Protein AF-A0A939B809-F1 (afdb_monomer_lite)

Secondary structure (DSSP, 8-state):
--TTHHHHHHHTS---HHHHHHHHHHHHT-HHHHHHHHHT--EEEEEEHHHHHHTT----TT-HHHHHHHHHHHHHTTEEEEEEPP-

Radius of gyration: 12.56 Å; chains: 1; bounding box: 33×20×36 Å

Sequence (87 aa):
MIHEDWKVKLEGMKIRSNIKSEIITLAGSDDKMQQAIVQGKEFRKEVTFDFLDWLGIKRAKHERRKYEPLINTLGMIGITLVIVSEF

pLDDT: mean 84.54, std 10.07, range [44.34, 93.38]

Organism: NCBI:txid1841864

Structure (mmCIF, N/CA/C/O backbone):
data_AF-A0A939B809-F1
#
_entry.id   AF-A0A939B809-F1
#
loop_
_atom_site.group_PDB
_atom_site.id
_atom_site.type_symbol
_atom_site.label_atom_id
_atom_site.label_alt_id
_atom_site.label_comp_id
_atom_site.label_asym_id
_atom_site.label_entity_id
_atom_site.label_seq_id
_atom_site.pdbx_PDB_ins_code
_atom_site.Cartn_x
_atom_site.Cartn_y
_atom_site.Cartn_z
_atom_site.occupancy
_atom_site.B_iso_or_equiv
_atom_site.auth_seq_id
_atom_site.auth_comp_id
_atom_site.auth_asym_id
_atom_site.auth_atom_id
_atom_site.pdbx_PDB_model_num
ATOM 1 N N . MET A 1 1 ? -19.867 9.327 6.657 1.00 44.34 1 MET A N 1
ATOM 2 C CA . MET A 1 1 ? -18.582 9.903 6.213 1.00 44.34 1 MET A CA 1
ATOM 3 C C . MET A 1 1 ? -17.513 8.869 6.549 1.00 44.34 1 MET A C 1
ATOM 5 O O . MET A 1 1 ? -17.175 8.748 7.708 1.00 44.34 1 MET A O 1
ATOM 9 N N . ILE A 1 2 ? -17.123 8.025 5.585 1.00 53.34 2 ILE A N 1
ATOM 10 C CA . ILE A 1 2 ? -16.240 6.844 5.787 1.00 53.34 2 ILE A CA 1
ATOM 11 C C . ILE A 1 2 ? -14.811 7.132 5.260 1.00 53.34 2 ILE A C 1
ATOM 13 O O . ILE A 1 2 ? -13.903 6.314 5.366 1.00 53.34 2 ILE A O 1
ATOM 17 N N . HIS A 1 3 ? -14.589 8.322 4.688 1.00 55.12 3 HIS A N 1
ATOM 18 C CA . HIS A 1 3 ? -13.411 8.620 3.868 1.00 55.12 3 HIS A CA 1
ATOM 19 C C . HIS A 1 3 ? -12.075 8.719 4.631 1.00 55.12 3 HIS A C 1
ATOM 21 O O . HIS A 1 3 ? -11.032 8.690 3.980 1.00 55.12 3 HIS A O 1
ATOM 27 N N . GLU A 1 4 ? -12.066 8.782 5.969 1.00 66.00 4 GLU A N 1
ATOM 28 C CA . GLU A 1 4 ? -10.826 8.955 6.756 1.00 66.00 4 GLU A CA 1
ATOM 29 C C . GLU A 1 4 ? -10.558 7.873 7.813 1.00 66.00 4 GLU A C 1
ATOM 31 O O . GLU A 1 4 ? -9.424 7.766 8.286 1.00 66.00 4 GLU A O 1
ATOM 36 N N . ASP A 1 5 ? -11.524 7.001 8.120 1.00 80.69 5 ASP A N 1
ATOM 37 C CA . ASP A 1 5 ? -11.370 5.967 9.160 1.00 80.69 5 ASP A CA 1
ATOM 38 C C . ASP A 1 5 ? -10.210 5.009 8.858 1.00 80.69 5 ASP A C 1
ATOM 40 O O . ASP A 1 5 ? -9.469 4.582 9.746 1.00 80.69 5 ASP A O 1
ATOM 44 N N . TRP A 1 6 ? -10.001 4.700 7.577 1.00 86.62 6 TRP A N 1
ATOM 45 C CA . TRP A 1 6 ? -8.912 3.830 7.144 1.00 86.62 6 TRP A CA 1
ATOM 46 C C . TRP A 1 6 ? -7.535 4.488 7.303 1.00 86.62 6 TRP A C 1
ATOM 48 O O . TRP A 1 6 ? -6.578 3.801 7.665 1.00 86.62 6 TRP A O 1
ATOM 58 N N . LYS A 1 7 ? -7.424 5.810 7.095 1.00 87.75 7 LYS A N 1
ATOM 59 C CA . LYS A 1 7 ? -6.172 6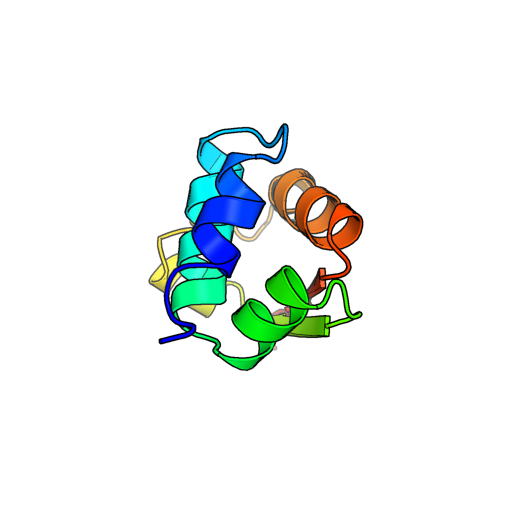.557 7.301 1.00 87.75 7 LYS A CA 1
ATOM 60 C C . LYS A 1 7 ? -5.815 6.614 8.778 1.00 87.75 7 LYS A C 1
ATOM 62 O O . LYS A 1 7 ? -4.674 6.336 9.128 1.00 87.75 7 LYS A O 1
ATOM 67 N N . VAL A 1 8 ? -6.790 6.891 9.646 1.00 87.56 8 VAL A N 1
ATOM 68 C CA . VAL A 1 8 ? -6.592 6.886 11.106 1.00 87.56 8 VAL A CA 1
ATOM 69 C C . VAL A 1 8 ? -6.142 5.503 11.584 1.00 87.56 8 VAL A C 1
ATOM 71 O O . VAL A 1 8 ? -5.207 5.389 12.379 1.00 87.56 8 VAL A O 1
ATOM 74 N N . LYS A 1 9 ? -6.742 4.435 11.042 1.00 87.56 9 LYS A N 1
ATOM 75 C CA . LYS A 1 9 ? -6.349 3.056 11.354 1.00 87.56 9 LYS A CA 1
ATOM 76 C C . LYS A 1 9 ? -4.913 2.749 10.917 1.00 87.56 9 LYS A C 1
ATOM 78 O O . LYS A 1 9 ? -4.178 2.134 11.684 1.00 87.56 9 LYS A O 1
ATOM 83 N N . LEU A 1 10 ? -4.494 3.207 9.734 1.00 87.56 10 LEU A N 1
ATOM 84 C CA . LEU A 1 10 ? -3.100 3.101 9.284 1.00 87.56 10 LEU A CA 1
ATOM 85 C C . LEU A 1 10 ? -2.144 3.939 10.138 1.00 87.56 10 LEU A C 1
ATOM 87 O O . LEU A 1 10 ? -1.017 3.508 10.387 1.00 87.56 10 LEU A O 1
ATOM 91 N N . GLU A 1 11 ? -2.564 5.119 10.601 1.00 86.25 11 GLU A N 1
ATOM 92 C CA . GLU A 1 11 ? -1.725 5.962 11.450 1.00 86.25 11 GLU A CA 1
ATOM 93 C C . GLU A 1 11 ? -1.403 5.295 12.788 1.00 86.25 11 GLU A C 1
ATOM 95 O O . GLU A 1 11 ? -0.243 5.304 13.204 1.00 86.25 11 GLU A O 1
ATOM 100 N N . GLY A 1 12 ? -2.385 4.612 13.385 1.00 87.19 12 GLY A N 1
ATOM 101 C CA . GLY A 1 12 ? -2.204 3.824 14.606 1.00 87.19 12 GLY A CA 1
ATOM 102 C C . GLY A 1 12 ? -1.341 2.564 14.447 1.00 87.19 12 GLY A C 1
ATOM 103 O O . GLY A 1 12 ? -0.950 1.963 15.448 1.00 87.19 12 GLY A O 1
ATOM 104 N N . MET A 1 13 ? -1.016 2.145 13.220 1.00 87.88 13 MET A N 1
ATOM 105 C CA . MET A 1 13 ? -0.167 0.978 12.973 1.00 87.88 13 MET A CA 1
ATOM 106 C C . MET A 1 13 ? 1.322 1.338 13.001 1.00 87.88 13 MET A C 1
ATOM 108 O O . MET A 1 13 ? 1.759 2.367 12.481 1.00 87.88 13 MET A O 1
ATOM 112 N N . LYS A 1 14 ? 2.141 0.425 13.540 1.00 88.31 14 LYS A N 1
ATOM 113 C CA . LYS A 1 14 ? 3.607 0.555 13.610 1.00 88.31 14 LYS A CA 1
ATOM 114 C C . LYS A 1 14 ? 4.276 0.238 12.261 1.00 88.31 14 LYS A C 1
ATOM 116 O O . LYS A 1 14 ? 5.082 -0.682 12.152 1.00 88.31 14 LYS A O 1
ATOM 121 N N . ILE A 1 15 ? 3.921 1.000 11.227 1.00 88.94 15 ILE A N 1
ATOM 122 C CA . ILE A 1 15 ? 4.425 0.879 9.851 1.00 88.94 15 ILE A CA 1
ATOM 123 C C . ILE A 1 15 ? 5.432 2.002 9.572 1.00 88.94 15 ILE A C 1
ATOM 125 O O . ILE A 1 15 ? 5.259 3.134 10.027 1.00 88.94 15 ILE A O 1
ATOM 129 N N . ARG A 1 16 ? 6.491 1.706 8.806 1.00 88.19 16 ARG A N 1
ATOM 130 C CA . ARG A 1 16 ? 7.471 2.719 8.371 1.00 88.19 16 ARG A CA 1
ATOM 131 C C . ARG A 1 16 ? 6.789 3.794 7.519 1.00 88.19 16 ARG A C 1
ATOM 133 O O . ARG A 1 16 ? 5.986 3.465 6.652 1.00 88.19 16 ARG A O 1
ATOM 140 N N . SER A 1 17 ? 7.143 5.062 7.721 1.00 87.69 17 SER A N 1
ATOM 141 C CA . SER A 1 17 ? 6.489 6.211 7.070 1.00 87.69 17 SER A CA 1
ATOM 142 C C . SER A 1 17 ? 6.485 6.139 5.538 1.00 87.69 17 SER A C 1
ATOM 144 O O . SER A 1 17 ? 5.474 6.454 4.919 1.00 87.69 17 SER A O 1
ATOM 146 N N . ASN A 1 18 ? 7.571 5.659 4.925 1.00 87.44 18 ASN A N 1
ATOM 147 C CA . ASN A 1 18 ? 7.655 5.474 3.475 1.00 87.44 18 ASN A CA 1
ATOM 148 C C . ASN A 1 18 ? 6.632 4.447 2.961 1.00 87.44 18 ASN A C 1
ATOM 150 O O . ASN A 1 18 ? 5.887 4.738 2.034 1.00 87.44 18 ASN A O 1
ATOM 154 N N . ILE A 1 19 ? 6.543 3.281 3.605 1.00 90.31 19 ILE A N 1
ATOM 155 C CA . ILE A 1 19 ? 5.575 2.238 3.245 1.00 90.31 19 ILE A CA 1
ATOM 156 C C . ILE A 1 19 ? 4.146 2.700 3.548 1.00 90.31 19 ILE A C 1
ATOM 158 O O . ILE A 1 19 ? 3.242 2.447 2.762 1.00 90.31 19 ILE A O 1
ATOM 162 N N . LYS A 1 20 ? 3.934 3.428 4.651 1.00 91.75 20 LYS A N 1
ATOM 163 C CA . LYS A 1 20 ? 2.625 4.001 4.991 1.00 91.75 20 LYS A CA 1
ATOM 164 C C . LYS A 1 20 ? 2.135 4.942 3.884 1.00 91.75 20 LYS A C 1
ATOM 166 O O . LYS A 1 20 ? 0.995 4.809 3.452 1.00 91.75 20 LYS A O 1
ATOM 171 N N . SER A 1 21 ? 3.005 5.822 3.384 1.00 91.06 21 SER A N 1
ATOM 172 C CA . SER A 1 21 ? 2.694 6.715 2.259 1.00 91.06 21 SER A CA 1
ATOM 173 C C . SER A 1 21 ? 2.293 5.937 1.000 1.00 91.06 21 SER A C 1
ATOM 175 O O . SER A 1 21 ? 1.266 6.222 0.394 1.00 91.06 21 SER A O 1
ATOM 177 N N . GLU A 1 22 ? 3.032 4.879 0.656 1.00 91.12 22 GLU A N 1
ATOM 178 C CA . GLU A 1 22 ? 2.712 4.015 -0.490 1.00 91.12 22 GLU A CA 1
ATOM 179 C C . GLU A 1 22 ? 1.351 3.315 -0.345 1.00 91.12 22 GLU A C 1
ATOM 181 O O . GLU A 1 22 ? 0.578 3.259 -1.301 1.00 91.12 22 GLU A O 1
ATOM 186 N N . ILE A 1 23 ? 1.026 2.814 0.852 1.00 90.62 23 ILE A N 1
ATOM 187 C CA . ILE A 1 23 ? -0.279 2.201 1.142 1.00 90.62 23 ILE A CA 1
ATOM 188 C C . ILE A 1 23 ? -1.399 3.238 1.012 1.00 90.62 23 ILE A C 1
ATOM 190 O O . ILE A 1 23 ? -2.450 2.923 0.456 1.00 90.62 23 ILE A O 1
ATOM 194 N N . ILE A 1 24 ? -1.177 4.471 1.484 1.00 90.88 24 ILE A N 1
ATOM 195 C CA . ILE A 1 24 ? -2.136 5.574 1.341 1.00 90.88 24 ILE A CA 1
ATOM 196 C C . ILE A 1 24 ? -2.381 5.887 -0.135 1.00 90.88 24 ILE A C 1
ATOM 198 O O . ILE A 1 24 ? -3.535 6.034 -0.528 1.00 90.88 24 ILE A O 1
ATOM 202 N N . THR A 1 25 ? -1.333 5.940 -0.956 1.00 91.38 25 THR A N 1
ATOM 203 C CA . THR A 1 25 ? -1.465 6.165 -2.399 1.00 91.38 25 THR A CA 1
ATOM 204 C C . THR A 1 25 ? -2.238 5.034 -3.080 1.00 91.38 25 THR A C 1
ATOM 206 O O . THR A 1 25 ? -3.154 5.298 -3.856 1.00 91.38 25 THR A O 1
ATOM 209 N N . LEU A 1 26 ? -1.932 3.773 -2.751 1.00 89.75 26 LEU A N 1
ATOM 210 C CA . LEU A 1 26 ? -2.645 2.613 -3.296 1.00 89.75 26 LEU A CA 1
ATOM 211 C C . LEU A 1 26 ? -4.131 2.624 -2.912 1.00 89.75 26 LEU A C 1
ATOM 213 O O . LEU A 1 26 ? -4.995 2.583 -3.789 1.00 89.75 26 LEU A O 1
ATOM 217 N N . ALA A 1 27 ? -4.434 2.733 -1.617 1.00 89.25 27 ALA A N 1
ATOM 218 C CA . ALA A 1 27 ? -5.803 2.714 -1.108 1.00 89.25 27 ALA A CA 1
ATOM 219 C C . ALA A 1 27 ? -6.596 3.972 -1.498 1.00 89.25 27 ALA A C 1
ATOM 221 O O . ALA A 1 27 ? -7.806 3.904 -1.691 1.00 89.25 27 ALA A O 1
ATOM 222 N N . GLY A 1 28 ? -5.935 5.118 -1.677 1.00 86.50 28 GLY A N 1
ATOM 223 C CA . GLY A 1 28 ? -6.577 6.360 -2.114 1.00 86.50 28 GLY A CA 1
ATOM 224 C C . GLY A 1 28 ? -7.254 6.254 -3.484 1.00 86.50 28 GLY A C 1
ATOM 225 O O . GLY A 1 28 ? -8.196 6.993 -3.745 1.00 86.50 28 GLY A O 1
ATOM 226 N N . SER A 1 29 ? -6.817 5.309 -4.321 1.00 80.56 29 SER A N 1
ATOM 227 C CA . SER A 1 29 ? -7.409 5.017 -5.635 1.00 80.56 29 SER A CA 1
ATOM 228 C C . SER A 1 29 ? -8.355 3.806 -5.647 1.00 80.56 29 SER A C 1
ATOM 230 O O . SER A 1 29 ? -8.875 3.450 -6.703 1.00 80.56 29 SER A O 1
ATOM 232 N N . ASP A 1 30 ? -8.575 3.147 -4.501 1.00 85.25 30 ASP A N 1
ATOM 233 C CA . ASP A 1 30 ? -9.335 1.897 -4.415 1.00 85.25 30 ASP A CA 1
ATOM 234 C C . ASP A 1 30 ? -10.216 1.835 -3.156 1.00 85.25 30 ASP A C 1
ATOM 236 O O . ASP A 1 30 ? -9.781 1.446 -2.069 1.00 85.25 30 ASP A O 1
ATOM 240 N N . ASP A 1 31 ? -11.498 2.164 -3.322 1.00 87.50 31 ASP A N 1
ATOM 241 C CA . ASP A 1 31 ? -12.491 2.146 -2.241 1.00 87.50 31 ASP A CA 1
ATOM 242 C C . ASP A 1 31 ? -12.647 0.761 -1.592 1.00 87.50 31 ASP A C 1
ATOM 244 O O . ASP A 1 31 ? -12.916 0.659 -0.392 1.00 87.50 31 ASP A O 1
ATOM 248 N N . LYS A 1 32 ? -12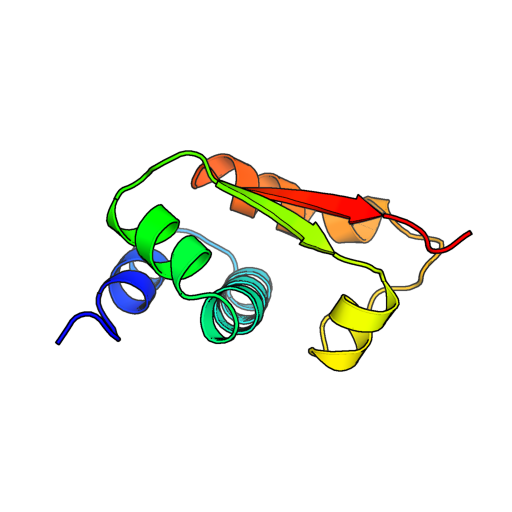.448 -0.331 -2.346 1.00 87.81 32 LYS A N 1
ATOM 249 C CA . LYS A 1 32 ? -12.523 -1.692 -1.789 1.00 87.81 32 LYS A CA 1
ATOM 250 C C . LYS A 1 32 ? -11.330 -1.962 -0.884 1.00 87.81 32 LYS A C 1
ATOM 252 O O . LYS A 1 32 ? -11.496 -2.565 0.176 1.00 87.81 32 LYS A O 1
ATOM 257 N N . MET A 1 33 ? -10.153 -1.470 -1.261 1.00 89.62 33 MET A N 1
ATOM 258 C CA . MET A 1 33 ? -8.962 -1.527 -0.420 1.00 89.62 33 MET A CA 1
ATOM 259 C C . MET A 1 33 ? -9.151 -0.706 0.863 1.00 89.62 33 MET A C 1
ATOM 261 O O . MET A 1 33 ? -8.826 -1.193 1.944 1.00 89.62 33 MET A O 1
ATOM 265 N N . GLN A 1 34 ? -9.744 0.491 0.779 1.00 90.62 34 GLN A N 1
ATOM 266 C CA . GLN A 1 34 ? -10.079 1.293 1.966 1.00 90.62 34 GLN A CA 1
ATOM 267 C C . GLN A 1 34 ? -11.005 0.521 2.911 1.00 90.62 34 GLN A C 1
ATOM 269 O O . GLN A 1 34 ? -10.726 0.405 4.105 1.00 90.62 34 GLN A O 1
ATOM 274 N N . GLN A 1 35 ? -12.079 -0.069 2.378 1.00 88.56 35 GLN A N 1
ATOM 275 C CA . GLN A 1 35 ? -13.002 -0.882 3.170 1.00 88.56 35 GLN A CA 1
ATOM 276 C C . GLN A 1 35 ? -12.326 -2.110 3.783 1.00 88.56 35 GLN A C 1
ATOM 278 O O . GLN A 1 35 ? -12.603 -2.430 4.938 1.00 88.56 35 GLN A O 1
ATOM 283 N N . ALA A 1 36 ? -11.422 -2.769 3.057 1.00 89.12 36 ALA A N 1
ATOM 284 C CA . ALA A 1 36 ? -10.654 -3.898 3.569 1.00 89.12 36 ALA A CA 1
ATOM 285 C C . ALA A 1 36 ? -9.783 -3.498 4.767 1.00 89.12 36 ALA A C 1
ATOM 287 O O . ALA A 1 36 ? -9.796 -4.193 5.781 1.00 89.12 36 ALA A O 1
ATOM 288 N N . ILE A 1 37 ? -9.125 -2.333 4.708 1.00 87.81 37 ILE A N 1
ATOM 289 C CA . ILE A 1 37 ? -8.346 -1.782 5.827 1.00 87.81 37 ILE A CA 1
ATOM 290 C C . ILE A 1 37 ? -9.251 -1.547 7.040 1.00 87.81 37 ILE A C 1
ATOM 292 O O . ILE A 1 37 ? -8.939 -2.022 8.134 1.00 87.81 37 ILE A O 1
ATOM 296 N N . VAL A 1 38 ? -10.391 -0.861 6.871 1.00 87.88 38 VAL A N 1
ATOM 297 C CA . VAL A 1 38 ? -11.328 -0.578 7.979 1.00 87.88 38 VAL A CA 1
ATOM 298 C C . VAL A 1 38 ? -11.865 -1.869 8.587 1.00 87.88 38 VAL A C 1
ATOM 300 O O . VAL A 1 38 ? -11.813 -2.043 9.805 1.00 87.88 38 VAL A O 1
ATOM 303 N N . GLN A 1 39 ? -12.330 -2.793 7.750 1.00 86.19 39 GLN A N 1
ATOM 304 C CA . GLN A 1 39 ? -13.001 -4.020 8.181 1.00 86.19 39 GLN A CA 1
ATOM 305 C C . GLN A 1 39 ? -12.021 -5.124 8.604 1.00 86.19 39 GLN A C 1
ATOM 307 O O . GLN A 1 39 ? -12.447 -6.086 9.233 1.00 86.19 39 GLN A O 1
ATOM 312 N N . GLY A 1 40 ? -10.728 -4.999 8.283 1.00 83.31 40 GLY A N 1
ATOM 313 C CA . GLY A 1 40 ? -9.738 -6.059 8.500 1.00 83.31 40 GLY A CA 1
ATOM 314 C C . GLY A 1 40 ? -10.026 -7.311 7.669 1.00 83.31 40 GLY A C 1
ATOM 315 O O . GLY A 1 40 ? -9.804 -8.420 8.143 1.00 83.31 40 GLY A O 1
ATOM 316 N N . LYS A 1 41 ? -10.591 -7.139 6.468 1.00 85.38 41 LYS A N 1
ATOM 317 C CA . LYS A 1 41 ? -10.926 -8.247 5.565 1.00 85.38 41 LYS A CA 1
ATOM 318 C C . LYS A 1 41 ? -9.797 -8.513 4.589 1.00 85.38 41 LYS A C 1
ATOM 320 O O . LYS A 1 41 ? -9.109 -7.586 4.167 1.00 85.38 41 LYS A O 1
ATOM 325 N N . GLU A 1 42 ? -9.682 -9.772 4.181 1.00 90.75 42 GLU A N 1
ATOM 326 C CA . GLU A 1 42 ? -8.757 -10.148 3.123 1.00 90.75 42 GLU A CA 1
ATOM 327 C C . GLU A 1 42 ? -9.127 -9.460 1.806 1.00 90.75 42 GLU A C 1
ATOM 329 O O . GLU A 1 42 ? -10.271 -9.518 1.348 1.00 90.75 42 GLU A O 1
ATOM 334 N N . PHE A 1 43 ? -8.149 -8.800 1.192 1.00 91.94 43 PHE A N 1
ATOM 335 C CA . PHE A 1 43 ? -8.313 -8.146 -0.098 1.00 91.94 43 PHE A CA 1
ATOM 336 C C . PHE A 1 43 ? -7.125 -8.442 -0.994 1.00 91.94 43 PHE A C 1
ATOM 338 O O . PHE A 1 43 ? -5.975 -8.270 -0.602 1.00 91.94 43 PHE A O 1
ATOM 345 N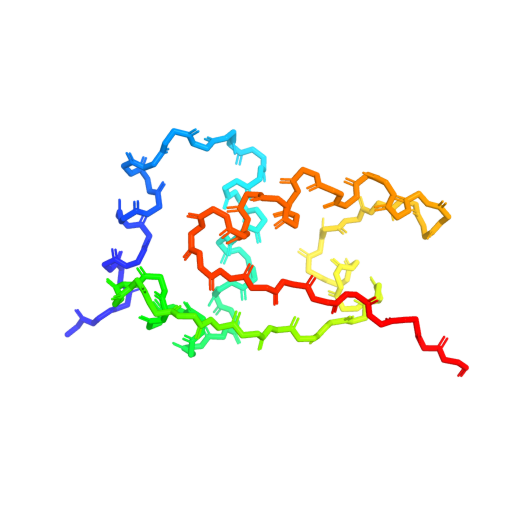 N . ARG A 1 44 ? -7.398 -8.870 -2.223 1.00 92.31 44 ARG A N 1
ATOM 346 C CA . ARG A 1 44 ? -6.366 -9.105 -3.228 1.00 92.31 44 ARG A CA 1
ATOM 347 C C . ARG A 1 44 ? -6.402 -7.983 -4.253 1.00 92.31 44 ARG A C 1
ATOM 349 O O . ARG A 1 44 ? -7.437 -7.744 -4.869 1.00 92.31 44 ARG A O 1
ATOM 356 N N . LYS A 1 45 ? -5.257 -7.337 -4.459 1.00 89.62 45 LYS A N 1
ATOM 357 C CA . LYS A 1 45 ? -5.061 -6.304 -5.473 1.00 89.62 45 LYS A CA 1
ATOM 358 C C . LYS A 1 45 ? -3.982 -6.746 -6.444 1.00 89.62 45 LYS A C 1
ATOM 360 O O . LYS A 1 45 ? -2.860 -7.033 -6.033 1.00 89.62 45 LYS A O 1
ATOM 365 N N . GLU A 1 46 ? -4.319 -6.763 -7.724 1.00 91.25 46 GLU A N 1
ATOM 366 C CA . GLU A 1 46 ? -3.357 -7.007 -8.795 1.00 91.25 46 GLU A CA 1
ATOM 367 C C . GLU A 1 46 ? -2.987 -5.669 -9.443 1.00 91.25 46 GLU A C 1
ATOM 369 O O . GLU A 1 46 ? -3.858 -4.833 -9.695 1.00 91.25 46 GLU A O 1
ATOM 374 N N . VAL A 1 47 ? -1.690 -5.435 -9.633 1.00 88.38 47 VAL A N 1
ATOM 375 C CA . VAL A 1 47 ? -1.128 -4.199 -10.196 1.00 88.38 47 VAL A CA 1
ATOM 376 C C . VAL A 1 47 ? 0.018 -4.526 -11.142 1.00 88.38 47 VAL A C 1
ATOM 378 O O . VAL A 1 47 ? 0.678 -5.552 -10.987 1.00 88.38 47 VAL A O 1
ATOM 381 N N . THR A 1 48 ? 0.300 -3.635 -12.085 1.00 88.81 48 THR A N 1
ATOM 382 C CA . THR A 1 48 ? 1.489 -3.716 -12.941 1.00 88.81 48 THR A CA 1
ATOM 383 C C . THR A 1 48 ? 2.612 -2.845 -12.378 1.00 88.81 48 THR A C 1
ATOM 385 O O . THR A 1 48 ? 2.381 -1.959 -11.548 1.00 88.81 48 THR A O 1
ATOM 388 N N . PHE A 1 49 ? 3.853 -3.078 -12.817 1.00 85.56 49 PHE A N 1
ATOM 389 C CA . PHE A 1 49 ? 4.966 -2.186 -12.465 1.00 85.56 49 PHE A CA 1
ATOM 390 C C . PHE A 1 49 ? 4.734 -0.755 -12.959 1.00 85.56 49 PHE A C 1
ATOM 392 O O . PHE A 1 49 ? 5.087 0.187 -12.256 1.00 85.56 49 PHE A O 1
ATOM 399 N N . ASP A 1 50 ? 4.112 -0.595 -14.127 1.00 86.94 50 ASP A N 1
ATOM 400 C CA . ASP A 1 50 ? 3.849 0.719 -14.714 1.00 86.94 50 ASP A CA 1
ATOM 401 C C . ASP A 1 50 ? 2.772 1.480 -13.935 1.00 86.94 50 ASP A C 1
ATOM 403 O O . ASP A 1 50 ? 2.916 2.679 -13.704 1.00 86.94 50 ASP A O 1
ATOM 407 N N . PHE A 1 51 ? 1.756 0.784 -13.413 1.00 87.75 51 PHE A N 1
ATOM 408 C CA . PHE A 1 51 ? 0.794 1.385 -12.487 1.00 87.75 51 PHE A CA 1
ATOM 409 C C . PHE A 1 51 ? 1.470 1.890 -11.203 1.00 87.75 51 PHE A C 1
ATOM 411 O O . PHE A 1 51 ? 1.186 2.992 -10.737 1.00 87.75 51 PHE A O 1
ATOM 418 N N . LEU A 1 52 ? 2.393 1.107 -10.635 1.00 87.94 52 LEU A N 1
ATOM 419 C CA . LEU A 1 52 ? 3.142 1.516 -9.445 1.00 87.94 52 LEU A CA 1
ATOM 420 C C . LEU A 1 52 ? 4.059 2.715 -9.727 1.00 87.94 52 LEU A C 1
ATOM 422 O O . LEU A 1 52 ? 4.124 3.618 -8.896 1.00 87.94 52 LEU A O 1
ATOM 426 N N . ASP A 1 53 ? 4.723 2.758 -10.886 1.00 87.88 53 ASP A N 1
ATOM 427 C CA . ASP A 1 53 ? 5.553 3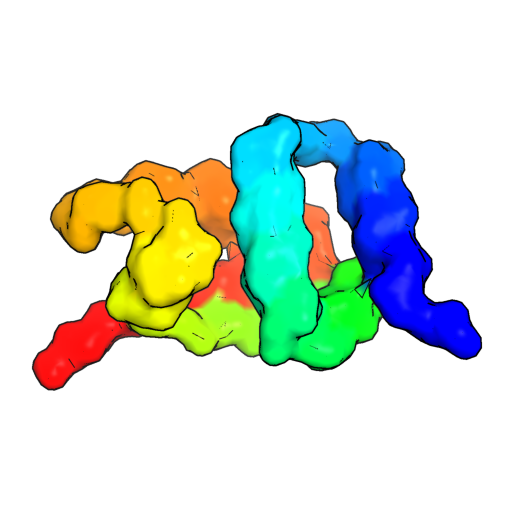.902 -11.295 1.00 87.88 53 ASP A CA 1
ATOM 428 C C . ASP A 1 53 ? 4.700 5.163 -11.507 1.00 87.88 53 ASP A C 1
ATOM 430 O O . ASP A 1 53 ? 5.056 6.238 -11.026 1.00 87.88 53 ASP A O 1
ATOM 434 N N . TRP A 1 54 ? 3.517 5.027 -12.119 1.00 87.62 54 TRP A N 1
ATOM 435 C CA . TRP A 1 54 ? 2.559 6.126 -12.286 1.00 87.62 54 TRP A CA 1
ATOM 436 C C . TRP A 1 54 ? 2.073 6.702 -10.946 1.00 87.62 54 TRP A C 1
ATOM 438 O O . TRP A 1 54 ? 1.920 7.914 -10.810 1.00 87.62 54 TRP A O 1
ATOM 448 N N . LEU A 1 55 ? 1.911 5.854 -9.926 1.00 86.31 55 LEU A N 1
ATOM 449 C CA . LEU A 1 55 ? 1.607 6.270 -8.551 1.00 86.31 55 LEU A CA 1
ATOM 450 C C . LEU A 1 55 ? 2.816 6.858 -7.792 1.00 86.31 55 LEU A C 1
ATOM 452 O O . LEU A 1 55 ? 2.692 7.218 -6.621 1.00 86.31 55 LEU A O 1
ATOM 456 N N . GLY A 1 56 ? 3.995 6.935 -8.415 1.00 86.31 56 GLY A N 1
ATOM 457 C CA . GLY A 1 56 ? 5.232 7.395 -7.779 1.00 86.31 56 GLY A CA 1
ATOM 458 C C . GLY A 1 56 ? 5.909 6.348 -6.885 1.00 86.31 56 GLY A C 1
ATOM 459 O O . GLY A 1 56 ? 6.899 6.652 -6.219 1.00 86.31 56 GLY A O 1
ATOM 460 N N . ILE A 1 57 ? 5.431 5.099 -6.886 1.00 85.81 57 ILE A N 1
ATOM 461 C CA . ILE A 1 57 ? 6.021 3.951 -6.177 1.00 85.81 57 ILE A CA 1
ATOM 462 C C . ILE A 1 57 ? 7.083 3.308 -7.080 1.00 85.81 57 ILE A C 1
ATOM 464 O O . ILE A 1 57 ? 7.007 2.145 -7.498 1.00 85.81 57 ILE A O 1
ATOM 468 N N . LYS A 1 58 ? 8.100 4.107 -7.407 1.00 80.88 58 LYS A N 1
ATOM 469 C CA . LYS A 1 58 ? 9.158 3.728 -8.338 1.00 80.88 58 LYS A CA 1
ATOM 470 C C . LYS A 1 58 ? 10.216 2.871 -7.656 1.00 80.88 58 LYS A C 1
ATOM 472 O O . LYS A 1 58 ? 10.904 3.305 -6.732 1.00 80.88 58 LYS A O 1
ATOM 477 N N . ARG A 1 59 ? 10.398 1.651 -8.152 1.00 80.19 59 ARG A N 1
ATOM 478 C CA . ARG A 1 59 ? 11.539 0.780 -7.829 1.00 80.19 59 ARG A CA 1
ATOM 479 C C . ARG A 1 59 ? 12.053 0.195 -9.142 1.00 80.19 59 ARG A C 1
ATOM 481 O O . ARG A 1 59 ? 11.312 0.157 -10.123 1.00 80.19 59 ARG A O 1
ATOM 488 N N . ALA A 1 60 ? 13.318 -0.220 -9.217 1.00 73.19 60 ALA A N 1
ATOM 489 C CA . ALA A 1 60 ? 13.810 -0.779 -10.475 1.00 73.19 60 ALA A CA 1
ATOM 490 C C . ALA A 1 60 ? 13.035 -2.069 -10.800 1.00 73.19 60 ALA A C 1
ATOM 492 O O . ALA A 1 60 ? 12.886 -2.931 -9.933 1.00 73.19 60 ALA A O 1
ATOM 493 N N . LYS A 1 61 ? 12.553 -2.214 -12.044 1.00 63.72 61 LYS A N 1
ATOM 494 C CA . LYS A 1 61 ? 11.726 -3.359 -12.484 1.00 63.72 61 LYS A CA 1
ATOM 495 C C . LYS A 1 61 ? 12.388 -4.723 -12.209 1.00 63.72 61 LYS A C 1
ATOM 497 O O . LYS A 1 61 ? 11.706 -5.692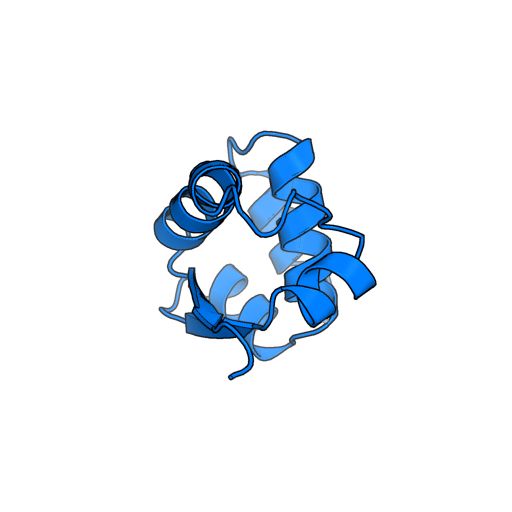 -11.894 1.00 63.72 61 LYS A O 1
ATOM 502 N N . HIS A 1 62 ? 13.722 -4.789 -12.242 1.00 63.12 62 HIS A N 1
ATOM 503 C CA . HIS A 1 62 ? 14.501 -6.005 -11.959 1.00 63.12 62 HIS A CA 1
ATOM 504 C C . HIS A 1 62 ? 14.634 -6.341 -10.466 1.00 63.12 62 HIS A C 1
ATOM 506 O O . HIS A 1 62 ? 15.136 -7.401 -10.100 1.00 63.12 62 HIS A O 1
ATOM 512 N N . GLU A 1 63 ? 14.162 -5.466 -9.585 1.00 69.88 63 GLU A N 1
ATOM 513 C CA . GLU A 1 63 ? 14.309 -5.598 -8.144 1.00 69.88 63 GLU A CA 1
ATOM 514 C C . GLU A 1 63 ? 12.952 -5.858 -7.497 1.00 69.88 63 GLU A C 1
ATOM 516 O O . GLU A 1 63 ? 12.539 -5.162 -6.573 1.00 69.88 63 GLU A O 1
ATOM 521 N N . ARG A 1 64 ? 12.256 -6.911 -7.941 1.00 70.50 64 ARG A N 1
ATOM 522 C CA . ARG A 1 64 ? 11.012 -7.375 -7.299 1.00 70.50 64 ARG A CA 1
ATOM 523 C C . ARG A 1 64 ? 11.171 -7.535 -5.780 1.00 70.50 64 ARG A C 1
ATOM 525 O O . ARG A 1 64 ? 10.250 -7.217 -5.036 1.00 70.50 64 ARG A O 1
ATOM 532 N N . ARG A 1 65 ? 12.374 -7.900 -5.317 1.00 78.94 65 ARG A N 1
ATOM 533 C CA . ARG A 1 65 ? 12.753 -7.934 -3.893 1.00 78.94 65 ARG A CA 1
ATOM 534 C C . ARG A 1 65 ? 12.576 -6.597 -3.179 1.00 78.94 65 ARG A C 1
ATOM 536 O O . ARG A 1 65 ? 12.175 -6.558 -2.025 1.00 78.94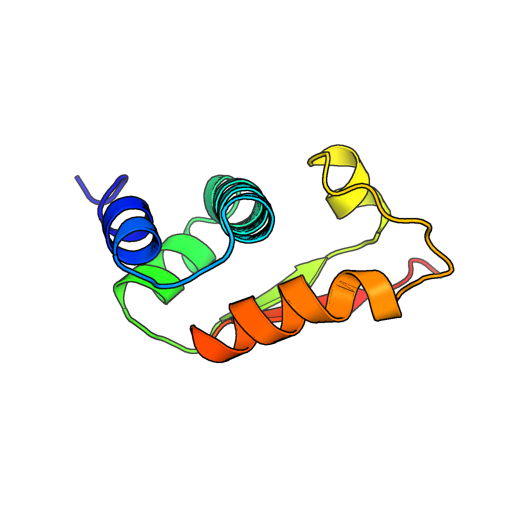 65 ARG A O 1
ATOM 543 N N . LYS A 1 66 ? 12.805 -5.472 -3.861 1.00 83.44 66 LYS A N 1
ATOM 544 C CA . LYS A 1 66 ? 12.544 -4.154 -3.280 1.00 83.44 66 LYS A CA 1
ATOM 545 C C . LYS A 1 66 ? 11.065 -3.931 -3.021 1.00 83.44 66 LYS A C 1
ATOM 547 O O . LYS A 1 66 ? 10.782 -3.102 -2.173 1.00 83.44 66 LYS A O 1
ATOM 552 N N . TYR A 1 67 ? 10.138 -4.646 -3.669 1.00 87.06 67 TYR A N 1
ATOM 553 C CA . TYR A 1 67 ? 8.702 -4.618 -3.352 1.00 87.06 67 TYR A CA 1
ATOM 554 C C . TYR A 1 67 ? 8.311 -5.454 -2.124 1.00 87.06 67 TYR A C 1
ATOM 556 O O . TYR A 1 67 ? 7.258 -5.192 -1.545 1.00 87.06 67 TYR A O 1
ATOM 564 N N . GLU A 1 68 ? 9.167 -6.366 -1.649 1.00 87.94 68 GLU A N 1
ATOM 565 C CA . GLU A 1 68 ? 8.874 -7.240 -0.500 1.00 87.94 68 GLU A CA 1
ATOM 566 C C . GLU A 1 68 ? 8.461 -6.485 0.770 1.00 87.94 68 GLU A C 1
ATOM 568 O O . GLU A 1 68 ? 7.472 -6.887 1.375 1.00 87.94 68 GLU A O 1
ATOM 573 N N . PRO A 1 69 ? 9.103 -5.371 1.184 1.00 90.44 69 PRO A N 1
ATOM 574 C CA . PRO A 1 69 ? 8.673 -4.653 2.383 1.00 90.44 69 PRO A CA 1
ATOM 575 C C . PRO A 1 69 ? 7.240 -4.122 2.282 1.00 90.44 69 PRO A C 1
ATOM 577 O O . PRO A 1 69 ? 6.502 -4.165 3.264 1.00 90.44 69 PRO A O 1
ATOM 580 N N . LEU A 1 70 ? 6.838 -3.648 1.098 1.00 90.00 70 LEU A N 1
ATOM 581 C CA . LEU A 1 70 ? 5.477 -3.175 0.846 1.00 90.00 70 LEU A CA 1
ATOM 582 C C . LEU A 1 70 ? 4.493 -4.350 0.845 1.00 90.00 70 LEU A C 1
ATOM 584 O O . LEU A 1 70 ? 3.498 -4.305 1.561 1.00 90.00 70 LEU A O 1
ATOM 588 N N . ILE A 1 71 ? 4.804 -5.418 0.103 1.00 91.06 71 ILE A N 1
ATOM 589 C CA . ILE A 1 71 ? 3.965 -6.623 0.006 1.00 91.06 71 ILE A CA 1
ATOM 590 C C . ILE A 1 71 ? 3.768 -7.264 1.385 1.00 91.06 71 ILE A C 1
ATOM 592 O O . ILE A 1 71 ? 2.640 -7.559 1.764 1.00 91.06 71 ILE A O 1
ATOM 596 N N . ASN A 1 72 ? 4.839 -7.425 2.165 1.00 92.12 72 ASN A N 1
ATOM 597 C CA . ASN A 1 72 ? 4.782 -8.015 3.502 1.00 92.12 72 ASN A CA 1
ATOM 598 C C . ASN A 1 72 ? 3.952 -7.156 4.463 1.00 92.12 72 ASN A C 1
ATOM 600 O O . ASN A 1 72 ? 3.169 -7.690 5.242 1.00 92.12 72 ASN A O 1
ATOM 604 N N . THR A 1 73 ? 4.092 -5.829 4.393 1.00 92.06 73 THR A N 1
ATOM 605 C CA . THR A 1 73 ? 3.321 -4.911 5.246 1.00 92.06 73 THR A CA 1
ATOM 606 C C . THR A 1 73 ? 1.838 -4.938 4.888 1.00 92.06 73 THR A C 1
ATOM 608 O O . THR A 1 73 ? 0.996 -4.983 5.780 1.00 92.06 73 THR A O 1
ATOM 611 N N . LEU A 1 74 ? 1.514 -4.959 3.592 1.00 91.19 74 LEU A N 1
ATOM 612 C CA . LEU A 1 74 ? 0.148 -5.148 3.108 1.00 91.19 74 LEU A CA 1
ATOM 613 C C . LEU A 1 74 ? -0.415 -6.498 3.580 1.00 91.19 74 LEU A C 1
ATOM 615 O O . LEU A 1 74 ? -1.524 -6.542 4.107 1.00 91.19 74 LEU A O 1
ATOM 619 N N . GLY A 1 75 ? 0.377 -7.571 3.506 1.00 90.81 75 GLY A N 1
ATOM 620 C CA . GLY A 1 75 ? -0.018 -8.897 3.984 1.00 90.81 75 GLY A CA 1
ATOM 621 C C . GLY A 1 75 ? -0.359 -8.920 5.476 1.00 90.81 75 GLY A C 1
ATOM 622 O O . GLY A 1 75 ? -1.354 -9.526 5.865 1.00 90.81 75 GLY A O 1
ATOM 623 N N . MET A 1 76 ? 0.392 -8.192 6.311 1.00 89.88 76 MET A N 1
ATOM 624 C CA . MET A 1 76 ? 0.107 -8.070 7.751 1.00 89.88 76 MET A CA 1
ATOM 625 C C . MET A 1 76 ? -1.238 -7.397 8.057 1.00 89.88 76 MET A C 1
ATOM 627 O O . MET A 1 76 ? -1.795 -7.623 9.128 1.00 89.88 76 MET A O 1
ATOM 631 N N . ILE A 1 77 ? -1.763 -6.581 7.139 1.00 87.75 77 ILE A N 1
ATOM 632 C CA . ILE A 1 77 ? -3.065 -5.912 7.280 1.00 87.75 77 ILE A CA 1
ATOM 633 C C . ILE A 1 77 ? -4.175 -6.596 6.468 1.00 87.75 77 ILE A C 1
ATOM 635 O O . ILE A 1 77 ? -5.248 -6.020 6.297 1.00 87.75 77 ILE A O 1
ATOM 639 N N . GLY A 1 78 ? -3.930 -7.818 5.978 1.00 88.75 78 GLY A N 1
ATOM 640 C CA . GLY A 1 78 ? -4.897 -8.617 5.219 1.00 88.75 78 GLY A CA 1
ATOM 641 C C . GLY A 1 78 ? -4.946 -8.299 3.722 1.00 88.75 78 GLY A C 1
ATOM 642 O O . GLY A 1 78 ? -5.848 -8.749 3.024 1.00 88.75 78 GLY A O 1
ATOM 643 N N . ILE A 1 79 ? -3.993 -7.535 3.190 1.00 91.94 79 ILE A N 1
ATOM 644 C CA . ILE A 1 79 ? -3.977 -7.145 1.780 1.00 91.94 79 ILE A CA 1
ATOM 645 C C . ILE A 1 79 ? -2.898 -7.915 1.022 1.00 91.94 79 ILE A C 1
ATOM 647 O O . ILE A 1 79 ? -1.704 -7.767 1.260 1.00 91.94 79 ILE A O 1
ATOM 651 N N . THR A 1 80 ? -3.313 -8.696 0.034 1.00 93.38 80 THR A N 1
ATOM 652 C CA . THR A 1 80 ? -2.406 -9.383 -0.884 1.00 93.38 80 THR A CA 1
ATOM 653 C C . THR A 1 80 ? -2.178 -8.521 -2.120 1.00 93.38 80 THR A C 1
ATOM 655 O O . THR A 1 80 ? -3.068 -8.393 -2.960 1.00 93.38 80 THR A O 1
ATOM 658 N N . LEU A 1 81 ? -0.979 -7.952 -2.252 1.00 91.12 81 LEU A N 1
ATOM 659 C CA . LEU A 1 81 ? -0.563 -7.227 -3.453 1.00 91.12 81 LEU A CA 1
ATOM 660 C C . LEU A 1 81 ? 0.168 -8.167 -4.414 1.00 91.12 81 LEU A C 1
ATOM 662 O O . LEU A 1 81 ? 1.233 -8.695 -4.092 1.00 91.12 81 LEU A O 1
ATOM 666 N N . VAL A 1 82 ? -0.381 -8.341 -5.611 1.00 90.50 82 VAL A N 1
ATOM 667 C CA . VAL A 1 82 ? 0.218 -9.146 -6.677 1.00 90.50 82 VAL A CA 1
ATOM 668 C C . VAL A 1 82 ? 0.680 -8.225 -7.788 1.00 90.50 82 VAL A C 1
ATOM 670 O O . VAL A 1 82 ? -0.121 -7.564 -8.439 1.00 90.50 82 VAL A O 1
ATOM 673 N N . ILE A 1 83 ? 1.993 -8.192 -8.000 1.00 88.62 83 ILE A N 1
ATOM 674 C CA . ILE A 1 83 ? 2.592 -7.441 -9.101 1.00 88.62 83 ILE A CA 1
ATOM 675 C C . ILE A 1 83 ? 2.695 -8.378 -10.301 1.00 88.62 83 ILE A C 1
ATOM 677 O O . ILE A 1 83 ? 3.482 -9.332 -10.277 1.00 88.62 83 ILE A O 1
ATOM 681 N N . VAL A 1 84 ? 1.880 -8.123 -11.319 1.00 87.00 84 VAL A N 1
ATOM 682 C CA . VAL A 1 84 ? 1.923 -8.822 -12.603 1.00 87.00 84 VAL A CA 1
ATOM 683 C C . VAL A 1 84 ? 2.861 -8.066 -13.546 1.00 87.00 84 VAL A C 1
ATOM 685 O O . VAL A 1 84 ? 2.833 -6.838 -13.623 1.00 87.00 84 VAL A O 1
ATOM 688 N N . SER A 1 85 ? 3.752 -8.795 -14.217 1.00 73.69 85 SER A N 1
ATOM 689 C CA . SER A 1 85 ? 4.510 -8.222 -15.330 1.00 73.69 85 SER A CA 1
ATOM 690 C C . SER A 1 85 ? 3.582 -8.214 -16.534 1.00 73.69 85 SER A C 1
ATOM 692 O O . SER A 1 85 ? 2.979 -9.247 -16.824 1.00 73.69 85 SER A O 1
ATOM 694 N N . GLU A 1 86 ? 3.454 -7.079 -17.215 1.00 61.53 86 GLU A N 1
ATOM 695 C CA . GLU A 1 86 ? 2.898 -7.088 -18.568 1.00 61.53 86 GLU A CA 1
ATOM 696 C C . GLU A 1 86 ? 3.831 -7.956 -19.434 1.00 61.53 86 GLU A C 1
ATOM 698 O O . GLU A 1 86 ? 5.058 -7.882 -19.283 1.00 61.53 86 GLU A O 1
ATOM 703 N N . PHE A 1 87 ? 3.235 -8.873 -20.201 1.00 48.62 87 PHE A N 1
ATOM 704 C CA . PHE A 1 87 ? 3.915 -9.757 -21.152 1.00 48.62 87 PHE A CA 1
ATOM 705 C C . PHE A 1 87 ? 4.035 -9.069 -22.507 1.00 48.62 87 PHE A C 1
ATOM 707 O O . PHE A 1 87 ? 3.047 -8.407 -22.901 1.00 48.62 87 PHE A O 1
#

Foldseek 3Di:
DLLCQLVVLLVPDPADPVLSVLLCLVVVVPVVSSVCSNVLEAEEDEEEQVRCVVSVVDDPPVPVVVCVSNQVVCVVSNYHYHYDYDD